Protein AF-A0AAN7BZ47-F1 (afdb_monomer_lite)

Foldseek 3Di:
DDPPPPDADLLNVLQVPQQAQEDAAEAAPLDELVNVVSNQQRHQNHAYEHHYYDDPDQPRFYDLCSVVDPPVSPVPRHNYQEYEYEHGHVCSVVSVQVVCVVCVSHQYEYEYEDDDPVVPPDDPPHHYDYPVCVVDDDDDDD

Structure (mmCIF, N/CA/C/O backbone):
data_AF-A0AAN7BZ47-F1
#
_entry.id   AF-A0AAN7BZ47-F1
#
loop_
_atom_site.group_PDB
_atom_site.id
_atom_site.type_symbol
_atom_site.label_atom_id
_atom_site.label_alt_id
_atom_site.label_comp_id
_atom_site.label_asym_id
_atom_site.label_entity_id
_atom_site.label_seq_id
_atom_site.pdbx_PDB_ins_code
_atom_site.Cartn_x
_atom_site.Cartn_y
_atom_site.Cartn_z
_atom_site.occupancy
_atom_site.B_iso_or_equiv
_atom_site.auth_seq_id
_atom_site.auth_comp_id
_atom_site.auth_asym_id
_atom_site.auth_atom_id
_atom_site.pdbx_PDB_model_num
ATOM 1 N N . MET A 1 1 ? 12.664 -15.576 -24.881 1.00 49.47 1 MET A N 1
ATOM 2 C CA . MET A 1 1 ? 11.330 -16.221 -24.951 1.00 49.47 1 MET A CA 1
ATOM 3 C C . MET A 1 1 ? 11.113 -16.978 -23.648 1.00 49.47 1 MET A C 1
ATOM 5 O O . MET A 1 1 ? 12.062 -17.637 -23.241 1.00 49.47 1 MET A O 1
ATOM 9 N N . PRO A 1 2 ? 9.961 -16.817 -22.965 1.00 42.50 2 PRO A N 1
ATOM 10 C CA . PRO A 1 2 ? 8.638 -17.042 -23.552 1.00 42.50 2 PRO A CA 1
ATOM 11 C C . PRO A 1 2 ? 7.702 -15.818 -23.524 1.00 42.50 2 PRO A C 1
ATOM 13 O O . PRO A 1 2 ? 7.541 -15.154 -22.509 1.00 42.50 2 PRO A O 1
ATOM 16 N N . HIS A 1 3 ? 7.049 -15.573 -24.664 1.00 39.03 3 HIS A N 1
ATOM 17 C CA . HIS A 1 3 ? 6.005 -14.563 -24.895 1.00 39.03 3 HIS A CA 1
ATOM 18 C C . HIS A 1 3 ? 4.590 -15.184 -24.824 1.00 39.03 3 HIS A C 1
ATOM 20 O O . HIS A 1 3 ? 3.779 -14.966 -25.717 1.00 39.03 3 HIS A O 1
ATOM 26 N N . ILE A 1 4 ? 4.278 -16.000 -23.805 1.00 43.53 4 ILE A N 1
ATOM 27 C CA . ILE A 1 4 ? 3.000 -16.760 -23.751 1.00 43.53 4 ILE A CA 1
ATOM 28 C C . ILE A 1 4 ? 2.067 -16.309 -22.603 1.00 43.53 4 ILE A C 1
ATOM 30 O O . ILE A 1 4 ? 1.063 -16.948 -22.332 1.00 43.53 4 ILE A O 1
ATOM 34 N N . PHE A 1 5 ? 2.312 -15.162 -21.960 1.00 41.59 5 PHE A N 1
ATOM 35 C CA . PHE A 1 5 ? 1.379 -14.601 -20.960 1.00 41.59 5 PHE A CA 1
ATOM 36 C C . PHE A 1 5 ? 0.804 -13.228 -21.334 1.00 41.59 5 PHE A C 1
ATOM 38 O O . PHE A 1 5 ? 0.347 -12.483 -20.474 1.00 41.59 5 PHE A O 1
ATOM 45 N N . HIS A 1 6 ? 0.755 -12.888 -22.624 1.00 51.31 6 HIS A N 1
ATOM 46 C CA . HIS A 1 6 ? -0.120 -11.804 -23.072 1.00 51.31 6 HIS A CA 1
ATOM 47 C C . HIS A 1 6 ? -1.539 -12.350 -23.200 1.00 51.31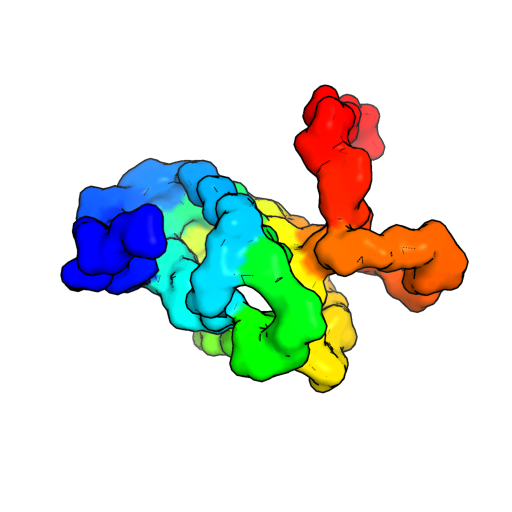 6 HIS A C 1
ATOM 49 O O . HIS A 1 6 ? -1.847 -12.919 -24.241 1.00 51.31 6 HIS A O 1
ATOM 55 N N . GLN A 1 7 ? -2.384 -12.177 -22.176 1.00 54.56 7 GLN A N 1
ATOM 56 C CA . GLN A 1 7 ? -3.798 -11.829 -22.410 1.00 54.56 7 GLN A CA 1
ATOM 57 C C . GLN A 1 7 ? -4.631 -11.536 -21.161 1.00 54.56 7 GLN A C 1
ATOM 59 O O . GLN A 1 7 ? -5.701 -10.960 -21.318 1.00 54.56 7 GLN A O 1
ATOM 64 N N . MET A 1 8 ? -4.180 -11.863 -19.946 1.00 62.38 8 MET A N 1
ATOM 65 C CA . MET A 1 8 ? -4.963 -11.535 -18.750 1.00 62.38 8 MET A CA 1
ATOM 66 C C . MET A 1 8 ? -4.395 -10.304 -18.054 1.00 62.38 8 MET A C 1
ATOM 68 O O . MET A 1 8 ? -3.238 -10.297 -17.635 1.00 62.38 8 MET A O 1
ATOM 72 N N . SER A 1 9 ? -5.201 -9.247 -17.965 1.00 84.62 9 SER A N 1
ATOM 73 C CA . SER A 1 9 ? -4.813 -8.046 -17.234 1.00 84.62 9 SER A CA 1
ATOM 74 C C . SER A 1 9 ? -4.872 -8.295 -15.722 1.00 84.62 9 SER A C 1
ATOM 76 O O . SER A 1 9 ? -5.624 -9.149 -15.246 1.00 84.62 9 SER A O 1
ATOM 78 N N . TRP A 1 10 ? -4.131 -7.504 -14.939 1.00 85.31 10 TRP A N 1
ATOM 79 C CA . TRP A 1 10 ? -4.263 -7.506 -13.475 1.00 85.31 10 TRP A CA 1
ATOM 80 C C . TRP A 1 10 ? -5.696 -7.221 -13.015 1.00 85.31 10 TRP A C 1
ATOM 82 O O . TRP A 1 10 ? -6.124 -7.724 -11.979 1.00 85.31 10 TRP A O 1
ATOM 92 N N . PHE A 1 11 ? -6.448 -6.454 -13.807 1.00 87.44 11 PHE A N 1
ATOM 93 C CA . PHE A 1 11 ? -7.855 -6.174 -13.558 1.00 87.44 11 PHE A CA 1
ATOM 94 C C . PHE A 1 11 ? -8.717 -7.435 -13.677 1.00 87.44 11 PHE A C 1
ATOM 96 O O . PHE A 1 11 ? -9.473 -7.746 -12.758 1.00 87.44 11 PHE A O 1
ATOM 103 N N . ASP A 1 12 ? -8.557 -8.198 -14.761 1.00 87.31 12 ASP A N 1
ATOM 104 C CA . ASP A 1 12 ? -9.290 -9.453 -14.962 1.00 87.31 12 ASP A CA 1
ATOM 105 C C . ASP A 1 12 ? -8.932 -10.482 -13.885 1.00 87.31 12 ASP A C 1
ATOM 107 O O . ASP A 1 12 ? -9.810 -11.168 -13.359 1.00 87.31 12 ASP A O 1
ATOM 111 N N . PHE A 1 13 ? -7.656 -10.534 -13.492 1.00 86.06 13 PHE A N 1
ATOM 112 C CA . PHE A 1 13 ? -7.193 -11.394 -12.405 1.00 86.06 13 PHE A CA 1
ATOM 113 C C . PHE A 1 13 ? -7.827 -11.034 -11.059 1.00 86.06 13 PHE A C 1
ATOM 115 O O . PHE A 1 13 ? -8.359 -11.909 -10.377 1.00 86.06 13 PHE A O 1
ATOM 122 N N . ALA A 1 14 ? -7.808 -9.756 -10.679 1.00 89.00 14 ALA A N 1
ATOM 123 C CA . ALA A 1 14 ? -8.397 -9.314 -9.421 1.00 89.00 14 ALA A CA 1
ATOM 124 C C . ALA A 1 14 ? -9.917 -9.557 -9.400 1.00 89.00 14 ALA A C 1
ATOM 126 O O . ALA A 1 14 ? -10.454 -10.054 -8.411 1.00 89.00 14 ALA A O 1
ATOM 127 N N . LYS A 1 15 ? -10.602 -9.308 -10.523 1.00 89.44 15 LYS A N 1
ATOM 128 C CA . LYS A 1 15 ? -12.045 -9.544 -10.671 1.00 89.44 15 LYS A CA 1
ATOM 129 C C . LYS A 1 15 ? -12.431 -11.021 -10.582 1.00 89.44 15 LYS A C 1
ATOM 131 O O . LYS A 1 15 ? -13.485 -11.341 -10.036 1.00 89.44 15 LYS A O 1
ATOM 136 N N . ALA A 1 16 ? -11.593 -11.924 -11.090 1.00 90.62 16 ALA A N 1
ATOM 137 C CA . ALA A 1 16 ? -11.810 -13.365 -10.964 1.00 90.62 16 ALA A CA 1
ATOM 138 C C . ALA A 1 16 ? -11.666 -13.862 -9.511 1.00 90.62 16 ALA A C 1
ATOM 140 O O . ALA A 1 16 ? -12.210 -14.910 -9.158 1.00 90.62 16 ALA A O 1
ATOM 141 N N . CYS A 1 17 ? -10.973 -13.101 -8.658 1.00 90.19 17 CYS A N 1
ATOM 142 C CA . CYS A 1 17 ? -10.572 -13.511 -7.316 1.00 90.19 17 CYS A CA 1
ATOM 143 C C . CYS A 1 17 ? -11.034 -12.529 -6.206 1.00 90.19 17 CYS A C 1
ATOM 145 O O . CYS A 1 17 ? -10.214 -12.094 -5.394 1.00 90.19 17 CYS A O 1
ATOM 147 N N . PRO A 1 18 ? -12.342 -12.228 -6.062 1.00 89.00 18 PRO A N 1
ATOM 148 C CA . PRO A 1 18 ? -12.837 -11.158 -5.178 1.00 89.00 18 PRO A CA 1
ATOM 149 C C . PRO A 1 18 ? -12.677 -11.436 -3.673 1.00 89.00 18 PRO A C 1
ATOM 151 O O . PRO A 1 18 ? -12.800 -10.541 -2.838 1.00 89.00 18 PRO A O 1
ATOM 154 N N . ASN A 1 19 ? -12.412 -12.690 -3.294 1.00 90.56 19 ASN A N 1
ATOM 155 C CA . ASN A 1 19 ? -12.223 -13.096 -1.899 1.00 90.56 19 ASN A CA 1
ATOM 156 C C . ASN A 1 19 ? -10.751 -13.092 -1.456 1.00 90.56 19 ASN A C 1
ATOM 158 O O . ASN A 1 19 ? -10.451 -13.589 -0.369 1.00 90.56 19 ASN A O 1
ATOM 162 N N . LEU A 1 20 ? -9.833 -12.570 -2.278 1.00 90.69 20 LEU A N 1
ATOM 163 C CA . LEU A 1 20 ? -8.424 -12.468 -1.911 1.00 90.69 20 LEU A CA 1
ATOM 164 C C . LEU A 1 20 ? -8.255 -11.633 -0.643 1.00 90.69 20 LEU A C 1
ATOM 166 O O . LEU A 1 20 ? -8.762 -10.522 -0.533 1.00 90.69 20 LEU A O 1
ATOM 170 N N . THR A 1 21 ? -7.509 -12.186 0.309 1.00 91.81 21 THR A N 1
ATOM 171 C CA . THR A 1 21 ? -7.156 -11.525 1.573 1.00 91.81 21 THR A CA 1
ATOM 172 C C . THR A 1 21 ? -5.693 -11.106 1.615 1.00 91.81 21 THR A C 1
ATOM 174 O O . THR A 1 21 ? -5.337 -10.185 2.350 1.00 91.81 21 THR A O 1
ATOM 177 N N . LYS A 1 22 ? -4.850 -11.756 0.810 1.00 90.25 22 LYS A N 1
ATOM 178 C CA . LYS A 1 22 ? -3.424 -11.485 0.701 1.00 90.25 22 LYS A CA 1
ATOM 179 C C . LYS A 1 22 ? -2.985 -11.625 -0.752 1.00 90.25 22 LYS A C 1
ATOM 181 O O . LYS A 1 22 ? -3.282 -12.636 -1.382 1.00 90.25 22 LYS A O 1
ATOM 186 N N . VAL A 1 23 ? -2.260 -10.631 -1.249 1.00 89.19 23 VAL A N 1
ATOM 187 C CA . VAL A 1 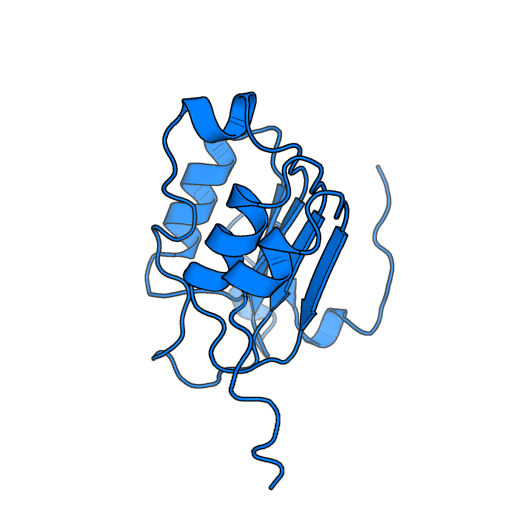23 ? -1.634 -10.639 -2.575 1.00 89.19 23 VAL A CA 1
ATOM 188 C C . VAL A 1 23 ? -0.182 -10.223 -2.415 1.00 89.19 23 VAL A C 1
ATOM 190 O O . VAL A 1 23 ? 0.100 -9.234 -1.745 1.00 89.19 23 VAL A O 1
ATOM 193 N N . GLN A 1 24 ? 0.727 -10.995 -3.008 1.00 86.69 24 GLN A N 1
ATOM 194 C CA . GLN A 1 24 ? 2.149 -10.674 -3.069 1.00 86.69 24 GLN A CA 1
ATOM 195 C C . GLN A 1 24 ? 2.621 -10.866 -4.505 1.00 86.69 24 GLN A C 1
ATOM 197 O O . GLN A 1 24 ? 2.597 -11.977 -5.031 1.00 86.69 24 GLN A O 1
ATOM 202 N N . ILE A 1 25 ? 3.022 -9.770 -5.134 1.00 81.69 25 ILE A N 1
ATOM 203 C CA . ILE A 1 25 ? 3.575 -9.726 -6.480 1.00 81.69 25 ILE A CA 1
ATOM 204 C C . ILE A 1 25 ? 4.969 -9.148 -6.331 1.00 81.69 25 ILE A C 1
ATOM 206 O O . ILE A 1 25 ? 5.133 -7.986 -5.967 1.00 81.69 25 ILE A O 1
ATOM 210 N N . ARG A 1 26 ? 5.973 -9.986 -6.565 1.00 77.25 26 ARG A N 1
ATOM 211 C CA . ARG A 1 26 ? 7.377 -9.605 -6.461 1.00 77.25 26 ARG A CA 1
ATOM 212 C C . ARG A 1 26 ? 8.091 -9.884 -7.765 1.00 77.25 26 ARG A C 1
ATOM 214 O O . ARG A 1 26 ? 7.743 -10.811 -8.494 1.00 77.25 26 ARG A O 1
ATOM 221 N N . GLY A 1 27 ? 9.107 -9.079 -8.026 1.00 67.31 27 GLY A N 1
ATOM 222 C CA . GLY A 1 27 ? 10.063 -9.313 -9.090 1.00 67.31 27 GLY A CA 1
ATOM 223 C C . GLY A 1 27 ? 9.471 -9.303 -10.494 1.00 67.31 27 GLY A C 1
ATOM 224 O O . GLY A 1 27 ? 9.951 -9.999 -11.382 1.00 67.31 27 GLY A O 1
ATOM 225 N N . THR A 1 28 ? 8.400 -8.536 -10.675 1.00 69.12 28 THR A N 1
ATOM 226 C CA . THR A 1 28 ? 7.726 -8.376 -11.963 1.00 69.12 28 THR A CA 1
ATOM 227 C C . THR A 1 28 ? 8.063 -7.004 -12.539 1.00 69.12 28 THR A C 1
ATOM 229 O O . THR A 1 28 ? 8.079 -6.011 -11.813 1.00 69.12 28 THR A O 1
ATOM 232 N N . GLU A 1 29 ? 8.361 -6.945 -13.834 1.00 69.50 29 GLU A N 1
ATOM 233 C CA . GLU A 1 29 ? 8.561 -5.687 -14.559 1.00 69.50 29 GLU A CA 1
ATOM 234 C C . GLU A 1 29 ? 7.211 -5.093 -14.991 1.00 69.50 29 GLU A C 1
ATOM 236 O O . GLU A 1 29 ? 6.238 -5.819 -15.196 1.00 69.50 29 GLU A O 1
ATOM 241 N N . GLY A 1 30 ? 7.145 -3.768 -15.148 1.00 71.25 30 GLY A N 1
ATOM 242 C CA . GLY A 1 30 ? 5.926 -3.095 -15.621 1.00 71.25 30 GLY A CA 1
ATOM 243 C C . GLY A 1 30 ? 4.782 -3.089 -14.602 1.00 71.25 30 GLY A C 1
ATOM 244 O O . GLY A 1 30 ? 3.610 -3.071 -14.979 1.00 71.25 30 GLY A O 1
ATOM 245 N N . LEU A 1 31 ? 5.102 -3.140 -13.305 1.00 76.44 31 LEU A N 1
ATOM 246 C CA . LEU A 1 31 ? 4.120 -2.899 -12.251 1.00 76.44 31 LEU A CA 1
ATOM 247 C C . LEU A 1 31 ? 3.846 -1.394 -12.168 1.00 76.44 31 LEU A C 1
ATOM 249 O O . LEU A 1 31 ? 4.648 -0.643 -11.632 1.00 76.44 31 LEU A O 1
ATOM 253 N N . GLU A 1 32 ? 2.708 -0.977 -12.714 1.00 78.19 32 GLU A N 1
ATOM 254 C CA . GLU A 1 32 ? 2.219 0.406 -12.679 1.00 78.19 32 GLU A CA 1
ATOM 255 C C . GLU A 1 32 ? 1.079 0.567 -11.658 1.00 78.19 32 GLU A C 1
ATOM 257 O O . GLU A 1 32 ? 0.490 -0.412 -11.197 1.00 78.19 32 GLU A O 1
ATOM 262 N N . ASP A 1 33 ? 0.650 1.800 -11.384 1.00 86.44 33 ASP A N 1
ATOM 263 C CA . ASP A 1 33 ? -0.491 2.128 -10.507 1.00 86.44 33 ASP A CA 1
ATOM 264 C C . ASP A 1 33 ? -1.747 1.279 -10.757 1.00 86.44 33 ASP A C 1
ATOM 266 O O . ASP A 1 33 ? -2.522 0.981 -9.844 1.00 86.44 33 ASP A O 1
ATOM 270 N N . ARG A 1 34 ? -1.956 0.863 -12.011 1.00 85.50 34 ARG A N 1
ATOM 271 C CA . ARG A 1 34 ? -3.102 0.048 -12.423 1.00 85.50 34 ARG A CA 1
ATOM 272 C C . ARG A 1 34 ? -3.167 -1.289 -11.694 1.00 85.50 34 ARG A C 1
ATOM 274 O O . ARG A 1 34 ? -4.275 -1.759 -11.452 1.00 85.50 34 ARG A O 1
ATOM 281 N N . VAL A 1 35 ? -2.031 -1.899 -11.340 1.00 86.88 35 VAL A N 1
ATOM 282 C CA . VAL A 1 35 ? -2.044 -3.167 -10.595 1.00 86.88 35 VAL A CA 1
ATOM 283 C C . VAL A 1 35 ? -2.551 -2.952 -9.169 1.00 86.88 35 VAL A C 1
ATOM 285 O O . VAL A 1 35 ? -3.420 -3.694 -8.721 1.00 86.88 35 VAL A O 1
ATOM 288 N N . VAL A 1 36 ? -2.118 -1.878 -8.500 1.00 88.50 36 VAL A N 1
ATOM 289 C CA . VAL A 1 36 ? -2.598 -1.503 -7.160 1.00 88.50 36 VAL A CA 1
ATOM 290 C C . VAL A 1 36 ? -4.106 -1.266 -7.209 1.00 88.50 36 VAL A C 1
ATOM 292 O O . VAL A 1 36 ? -4.867 -1.897 -6.474 1.00 88.50 36 VAL A O 1
ATOM 295 N N . ARG A 1 37 ? -4.554 -0.427 -8.151 1.00 89.69 37 ARG A N 1
ATOM 296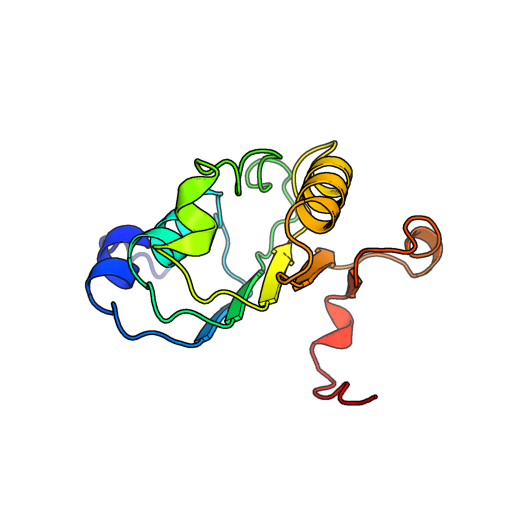 C CA . ARG A 1 37 ? -5.974 -0.100 -8.334 1.00 89.69 37 ARG A CA 1
ATOM 297 C C . ARG A 1 37 ? -6.820 -1.329 -8.657 1.00 89.69 37 ARG A C 1
ATOM 299 O O . ARG A 1 37 ? -7.901 -1.475 -8.100 1.00 89.69 37 ARG A O 1
ATOM 306 N N . ALA A 1 38 ? -6.331 -2.234 -9.503 1.00 90.19 38 ALA A N 1
ATOM 307 C CA . ALA A 1 38 ? -7.040 -3.461 -9.848 1.00 90.19 38 ALA A CA 1
ATOM 308 C C . ALA A 1 38 ? -7.373 -4.305 -8.611 1.00 90.19 38 ALA A C 1
ATOM 310 O O . ALA A 1 38 ? -8.523 -4.719 -8.452 1.00 90.19 38 ALA A O 1
ATOM 311 N N . PHE A 1 39 ? -6.398 -4.527 -7.727 1.00 90.75 39 PHE A N 1
ATOM 312 C CA . PHE A 1 39 ? -6.609 -5.321 -6.519 1.00 90.75 39 PHE A CA 1
ATOM 313 C C . PHE A 1 39 ? -7.481 -4.609 -5.492 1.00 90.75 39 PHE A C 1
ATOM 315 O O . PHE A 1 39 ? -8.378 -5.239 -4.939 1.00 90.75 39 PHE A O 1
ATOM 322 N N . LEU A 1 40 ? -7.271 -3.312 -5.266 1.00 89.69 40 LEU A N 1
ATOM 323 C CA . LEU A 1 40 ? -8.075 -2.568 -4.297 1.00 89.69 40 LEU A CA 1
ATOM 324 C C . LEU A 1 40 ? -9.549 -2.490 -4.712 1.00 89.69 40 LEU A C 1
ATOM 326 O O . LEU A 1 40 ? -10.420 -2.678 -3.873 1.00 89.69 40 LEU A O 1
ATOM 330 N N . LEU A 1 41 ? -9.836 -2.278 -6.000 1.00 89.88 41 LEU A N 1
ATOM 331 C CA . LEU A 1 41 ? -11.212 -2.138 -6.490 1.00 89.88 41 LEU A CA 1
ATOM 332 C C . LEU A 1 41 ? -11.987 -3.461 -6.538 1.00 89.88 41 LEU A C 1
ATOM 334 O O . LEU A 1 41 ? -13.204 -3.460 -6.383 1.00 89.88 41 LEU A O 1
ATOM 338 N N . ASN A 1 42 ? -11.314 -4.583 -6.806 1.00 91.19 42 ASN A N 1
ATOM 339 C CA . ASN A 1 42 ? -11.995 -5.858 -7.056 1.00 91.19 42 ASN A CA 1
ATOM 340 C C . ASN A 1 42 ? -11.912 -6.845 -5.881 1.00 91.19 42 ASN A C 1
ATOM 342 O O . ASN A 1 42 ? -12.674 -7.813 -5.856 1.00 91.19 42 ASN A O 1
ATOM 346 N N . CYS A 1 43 ? -11.028 -6.613 -4.905 1.00 91.81 43 CYS A N 1
ATOM 347 C CA . CYS A 1 43 ? -10.819 -7.504 -3.763 1.00 91.81 43 CYS A CA 1
ATOM 348 C C . CYS A 1 43 ? -11.160 -6.797 -2.435 1.00 91.81 43 CYS A C 1
ATOM 350 O O . CYS A 1 43 ? -10.255 -6.436 -1.681 1.00 91.81 43 CYS A O 1
ATOM 352 N N . PRO A 1 44 ? -12.448 -6.651 -2.069 1.00 90.94 44 PRO A N 1
ATOM 353 C CA . PRO A 1 44 ? -12.856 -5.908 -0.868 1.00 90.94 44 PRO A CA 1
ATOM 354 C C . PRO A 1 44 ? -12.377 -6.536 0.451 1.00 90.94 44 PRO A C 1
ATOM 356 O O . PRO A 1 44 ? -12.278 -5.872 1.483 1.00 90.94 44 PRO A O 1
ATOM 359 N N . LYS A 1 45 ? -12.053 -7.836 0.433 1.00 90.88 45 LYS A N 1
ATOM 360 C CA . LYS A 1 45 ? -11.531 -8.578 1.594 1.00 90.88 45 LYS A CA 1
ATOM 361 C C . LYS A 1 45 ? -10.009 -8.516 1.719 1.00 90.88 45 LYS A C 1
ATOM 363 O O . LYS A 1 45 ? -9.459 -9.159 2.619 1.00 90.88 45 LYS A O 1
ATOM 368 N N . LEU A 1 46 ? -9.330 -7.788 0.833 1.00 91.75 46 LEU A N 1
ATOM 369 C CA . LEU A 1 46 ? -7.879 -7.709 0.805 1.00 91.75 46 LEU A CA 1
ATOM 370 C C . LEU A 1 46 ? -7.376 -6.999 2.058 1.00 91.75 46 LEU A C 1
ATOM 372 O O . LEU A 1 46 ? -7.771 -5.878 2.344 1.00 91.75 46 LEU A O 1
ATOM 376 N N . LYS A 1 47 ? -6.516 -7.674 2.820 1.00 90.81 47 LYS A N 1
ATOM 377 C CA . LYS A 1 47 ? -5.919 -7.160 4.062 1.00 90.81 47 LYS A CA 1
ATOM 378 C C . LYS A 1 47 ? -4.454 -6.797 3.882 1.00 90.81 47 LYS A C 1
ATOM 380 O O . LYS A 1 47 ? -3.968 -5.899 4.562 1.00 90.81 47 LYS A O 1
ATOM 385 N N . HIS A 1 48 ? -3.766 -7.497 2.987 1.00 87.62 48 HIS A N 1
ATOM 386 C CA . HIS A 1 48 ? -2.351 -7.305 2.710 1.00 87.62 48 HIS A CA 1
ATOM 387 C C . HIS A 1 48 ? -2.116 -7.302 1.201 1.00 87.62 48 HIS A C 1
ATOM 389 O O . HIS A 1 48 ? -2.457 -8.276 0.521 1.00 87.62 48 HIS A O 1
ATOM 395 N N . LEU A 1 49 ? -1.520 -6.226 0.699 1.00 88.94 49 LEU A N 1
ATOM 396 C CA . LEU A 1 49 ? -1.128 -6.076 -0.694 1.00 88.94 49 LEU A CA 1
ATOM 397 C C . LEU A 1 49 ? 0.355 -5.746 -0.762 1.00 88.94 49 LEU A C 1
ATOM 399 O O . LEU A 1 49 ? 0.795 -4.742 -0.216 1.00 88.94 49 LEU A O 1
ATOM 403 N N . GLU A 1 50 ? 1.111 -6.575 -1.460 1.00 86.38 50 GLU A N 1
ATOM 404 C CA . GLU A 1 50 ? 2.519 -6.342 -1.729 1.00 86.38 50 GLU A CA 1
ATOM 405 C C . GLU A 1 50 ? 2.764 -6.357 -3.233 1.00 86.38 50 GLU A C 1
ATOM 407 O O . GLU A 1 50 ? 2.454 -7.341 -3.905 1.00 86.38 50 GLU A O 1
ATOM 412 N N . ILE A 1 51 ? 3.296 -5.254 -3.755 1.00 84.62 51 ILE A N 1
ATOM 413 C CA . ILE A 1 51 ? 3.594 -5.060 -5.171 1.00 84.62 51 ILE A CA 1
ATOM 414 C C . ILE A 1 51 ? 4.992 -4.455 -5.273 1.00 84.62 51 ILE A C 1
ATOM 416 O O . ILE A 1 51 ? 5.191 -3.249 -5.137 1.00 84.62 51 ILE A O 1
ATOM 420 N N . VAL A 1 52 ? 5.970 -5.320 -5.509 1.00 77.12 52 VAL A N 1
ATOM 421 C CA . VAL A 1 52 ? 7.382 -4.957 -5.575 1.00 77.12 52 VAL A CA 1
ATOM 422 C C . VAL A 1 52 ? 7.925 -5.337 -6.942 1.00 77.12 52 VAL A C 1
ATOM 424 O O . VAL A 1 52 ? 8.018 -6.517 -7.290 1.00 77.12 52 VAL A O 1
ATOM 427 N N . GLY A 1 53 ? 8.294 -4.332 -7.725 1.00 72.81 53 GLY A N 1
ATOM 428 C CA . GLY A 1 53 ? 8.867 -4.528 -9.051 1.00 72.81 53 GLY A CA 1
ATOM 429 C C . GLY A 1 53 ? 10.389 -4.610 -9.026 1.00 72.81 53 GLY A C 1
ATOM 430 O O . GLY A 1 53 ? 11.039 -4.016 -8.166 1.00 72.81 53 GLY A O 1
ATOM 431 N N . TYR A 1 54 ? 10.958 -5.300 -10.017 1.00 62.84 54 TYR A N 1
ATOM 432 C CA . TYR A 1 54 ? 12.334 -5.033 -10.435 1.00 62.84 54 TYR A CA 1
ATOM 433 C C . TYR A 1 54 ? 12.280 -3.975 -11.530 1.00 62.84 54 TYR A C 1
ATOM 435 O O . TYR A 1 54 ? 11.605 -4.145 -12.542 1.00 62.84 54 TYR A O 1
ATOM 443 N N . GLY A 1 55 ? 12.969 -2.862 -11.324 1.00 55.78 55 GLY A N 1
ATOM 444 C CA . GLY A 1 55 ? 13.005 -1.795 -12.307 1.00 55.78 55 GLY A CA 1
ATOM 445 C C . GLY A 1 55 ? 14.147 -0.852 -12.008 1.00 55.78 55 GLY A C 1
ATOM 446 O O . GLY A 1 55 ? 14.006 0.071 -11.220 1.00 55.78 55 GLY A O 1
ATOM 447 N N . SER A 1 56 ? 15.280 -1.046 -12.681 1.00 49.75 56 SER A N 1
ATOM 448 C CA . SER A 1 56 ? 16.369 -0.062 -12.715 1.00 49.75 56 SER A CA 1
ATOM 449 C C . SER A 1 56 ? 16.016 1.175 -13.557 1.00 49.75 56 SER A C 1
ATOM 451 O O . SER A 1 56 ? 16.853 2.053 -13.760 1.00 49.75 56 SER A O 1
ATOM 453 N N . ARG A 1 57 ? 14.798 1.223 -14.108 1.00 48.81 57 ARG A N 1
ATOM 454 C CA . ARG A 1 57 ? 14.348 2.198 -15.094 1.00 48.81 57 ARG A CA 1
ATOM 455 C C . ARG A 1 57 ? 13.171 2.981 -14.517 1.00 48.81 57 ARG A C 1
ATOM 457 O O . ARG A 1 57 ? 12.122 2.409 -14.244 1.00 48.81 57 ARG A O 1
ATOM 464 N N . GLN A 1 58 ? 13.370 4.286 -14.347 1.00 51.91 58 GLN A N 1
ATOM 465 C CA . GLN A 1 58 ? 12.412 5.240 -13.763 1.00 51.91 58 GLN A CA 1
ATOM 466 C C . GLN A 1 58 ? 11.077 5.332 -14.528 1.00 51.91 58 GLN A C 1
ATOM 468 O O . GLN A 1 58 ? 10.126 5.908 -14.014 1.00 51.91 58 GLN A O 1
ATOM 473 N N . ASP A 1 59 ? 10.987 4.741 -15.723 1.00 52.66 59 ASP A N 1
ATOM 474 C CA . ASP A 1 59 ? 9.830 4.841 -16.620 1.00 52.66 59 ASP A CA 1
ATOM 475 C C . ASP A 1 59 ? 8.587 4.057 -16.140 1.00 52.66 59 ASP A C 1
ATOM 477 O O . ASP A 1 59 ? 7.495 4.313 -16.634 1.00 52.66 59 ASP A O 1
ATOM 481 N N . ASN A 1 60 ? 8.726 3.146 -15.165 1.00 55.78 60 ASN A N 1
ATOM 482 C CA . ASN A 1 60 ? 7.624 2.340 -14.603 1.00 55.78 60 ASN A CA 1
ATOM 483 C C . ASN A 1 60 ? 7.433 2.576 -13.094 1.00 55.78 60 ASN A C 1
ATOM 485 O O . ASN A 1 60 ? 7.046 1.671 -12.357 1.00 55.78 60 ASN A O 1
ATOM 489 N N . ALA A 1 61 ? 7.794 3.762 -12.613 1.00 70.19 61 ALA A N 1
ATOM 490 C CA . ALA A 1 61 ? 7.679 4.099 -11.203 1.00 70.19 61 ALA A CA 1
ATOM 491 C C . ALA A 1 61 ? 6.213 4.367 -10.816 1.00 70.19 61 ALA A C 1
ATOM 493 O O . ALA A 1 61 ? 5.453 4.932 -11.604 1.00 70.19 61 ALA A O 1
ATOM 494 N N . PHE A 1 62 ? 5.817 3.990 -9.596 1.00 82.06 62 PHE A N 1
ATOM 495 C CA . PHE A 1 62 ? 4.492 4.333 -9.074 1.00 82.06 62 PHE A CA 1
ATOM 496 C C . PHE A 1 62 ? 4.323 5.847 -8.990 1.00 82.06 62 PHE A C 1
ATOM 498 O O . PHE A 1 62 ? 5.221 6.553 -8.521 1.00 82.06 62 PHE A O 1
ATOM 505 N N . SER A 1 63 ? 3.174 6.352 -9.429 1.00 85.12 63 SER A N 1
ATOM 506 C CA . SER A 1 63 ? 2.895 7.779 -9.322 1.00 85.12 63 SER A CA 1
ATOM 507 C C . SER A 1 63 ? 2.462 8.138 -7.906 1.00 85.12 63 SER A C 1
ATOM 509 O O . SER A 1 63 ? 1.923 7.313 -7.159 1.00 85.12 63 SER A O 1
ATOM 511 N N . LYS A 1 64 ? 2.623 9.408 -7.533 1.00 83.19 64 LYS A N 1
ATOM 512 C CA . LYS A 1 64 ? 2.120 9.928 -6.250 1.00 83.19 64 LYS A CA 1
ATOM 513 C C . LYS A 1 64 ? 0.606 9.746 -6.061 1.00 83.19 64 LYS A C 1
ATOM 515 O O . LYS A 1 64 ? 0.131 9.817 -4.933 1.00 83.19 64 LYS A O 1
ATOM 520 N N . THR A 1 65 ? -0.141 9.515 -7.143 1.00 84.88 65 THR A N 1
ATOM 521 C CA . THR A 1 65 ? -1.598 9.329 -7.135 1.00 84.88 65 THR A CA 1
ATOM 522 C C . THR A 1 65 ? -2.005 7.858 -7.223 1.00 84.88 65 THR A C 1
ATOM 524 O O . THR A 1 65 ? -3.179 7.553 -7.446 1.00 84.88 65 THR A O 1
ATOM 527 N N . CYS A 1 66 ? -1.089 6.902 -7.028 1.00 84.75 66 CYS A N 1
ATOM 528 C CA . CYS A 1 66 ? -1.430 5.478 -7.108 1.00 84.75 66 CYS A CA 1
ATOM 529 C C . CYS A 1 66 ? -2.510 5.055 -6.085 1.00 84.75 66 CYS A C 1
ATOM 531 O O . CYS A 1 66 ? -3.265 4.119 -6.352 1.00 84.75 66 CYS A O 1
ATOM 533 N N . LEU A 1 67 ? -2.628 5.796 -4.974 1.00 84.12 67 LEU A N 1
ATOM 534 C CA . LEU A 1 67 ? -3.643 5.647 -3.922 1.00 84.12 67 LEU A CA 1
ATOM 535 C C . LEU A 1 67 ? -4.696 6.763 -3.903 1.00 84.12 67 LEU A C 1
ATOM 537 O O . LEU A 1 67 ? -5.452 6.867 -2.942 1.00 84.12 67 LEU A O 1
ATOM 541 N N . ASP A 1 68 ? -4.763 7.578 -4.955 1.00 86.69 68 ASP A N 1
ATOM 542 C CA . ASP A 1 68 ? -5.765 8.633 -5.081 1.00 86.69 68 ASP A CA 1
ATOM 543 C C . ASP A 1 68 ? -7.130 8.017 -5.415 1.00 86.69 68 ASP A C 1
ATOM 545 O O . ASP A 1 68 ? -7.480 7.782 -6.584 1.00 86.69 68 ASP A O 1
ATOM 549 N N . PHE A 1 69 ? -7.836 7.661 -4.343 1.00 82.25 69 PHE A N 1
ATOM 550 C CA . PHE A 1 69 ? -9.205 7.172 -4.315 1.00 82.25 69 PHE A CA 1
ATOM 551 C C . PHE A 1 69 ? -10.083 8.170 -3.548 1.00 82.25 69 PHE A C 1
ATOM 553 O O . PHE A 1 69 ? -9.581 8.837 -2.647 1.00 82.25 69 PHE A O 1
ATOM 560 N N . PRO A 1 70 ? -11.391 8.234 -3.852 1.00 80.69 70 PRO A N 1
ATOM 561 C CA . PRO A 1 70 ? -12.353 8.994 -3.055 1.00 80.69 70 PRO A CA 1
ATOM 562 C C . PRO A 1 70 ? -12.317 8.622 -1.561 1.00 80.69 70 PRO A C 1
ATOM 564 O O . PRO A 1 70 ? -12.107 7.455 -1.230 1.00 80.69 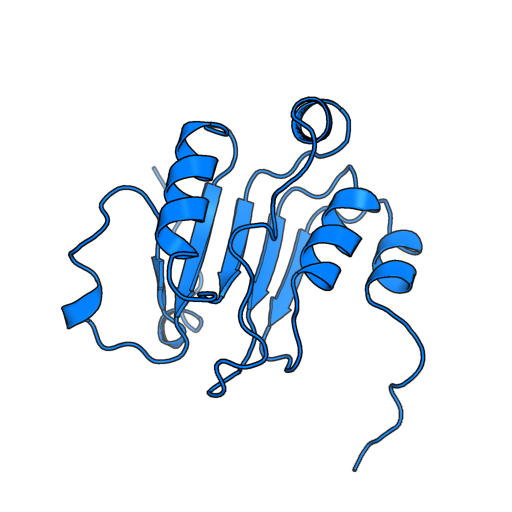70 PRO A O 1
ATOM 567 N N . ASP A 1 71 ? -12.564 9.580 -0.664 1.00 72.44 71 ASP A N 1
ATOM 568 C CA . ASP A 1 71 ? -12.487 9.381 0.797 1.00 72.44 71 ASP A CA 1
ATOM 569 C C . ASP A 1 71 ? -13.371 8.226 1.312 1.00 72.44 71 ASP A C 1
ATOM 571 O O . ASP A 1 71 ? -13.015 7.516 2.256 1.00 72.44 71 ASP A O 1
ATOM 575 N N . ASP A 1 72 ? -14.523 8.000 0.680 1.00 76.75 72 ASP A N 1
ATOM 576 C CA . ASP A 1 72 ? -15.473 6.929 0.997 1.00 76.75 72 ASP A CA 1
ATOM 577 C C . ASP A 1 72 ? -14.984 5.534 0.565 1.00 76.75 72 ASP A C 1
ATOM 579 O O . ASP A 1 72 ? -15.400 4.519 1.132 1.00 76.75 72 ASP A O 1
ATOM 583 N N . PHE A 1 73 ? -14.029 5.454 -0.369 1.00 82.44 73 PHE A N 1
ATOM 584 C CA . PHE A 1 73 ? -13.479 4.187 -0.851 1.00 82.44 73 PHE A CA 1
ATOM 585 C C . PHE A 1 73 ? -12.872 3.345 0.279 1.00 82.44 73 PHE A C 1
ATOM 587 O O . PHE A 1 73 ? -13.130 2.142 0.372 1.00 82.44 73 PHE A O 1
ATOM 594 N N . TRP A 1 74 ? -12.088 3.975 1.155 1.00 74.44 74 TRP A N 1
ATOM 595 C CA . TRP A 1 74 ? -11.326 3.283 2.196 1.00 74.44 74 TRP A CA 1
ATOM 596 C C . TRP A 1 74 ? -12.186 2.735 3.341 1.00 74.44 74 TRP A C 1
ATOM 598 O O . TRP A 1 74 ? -11.746 1.828 4.045 1.00 74.44 74 TRP A O 1
ATOM 608 N N . ASN A 1 75 ? -13.409 3.246 3.501 1.00 71.00 75 ASN A N 1
ATOM 609 C CA . ASN A 1 75 ? -14.339 2.815 4.544 1.00 71.00 75 ASN A CA 1
ATOM 610 C C . ASN A 1 75 ? -15.231 1.660 4.079 1.00 71.00 75 ASN A C 1
ATOM 612 O O . ASN A 1 75 ? -15.417 0.689 4.814 1.00 71.00 75 ASN A O 1
ATOM 616 N N . ASP A 1 76 ? -15.745 1.749 2.851 1.00 69.19 76 ASP A N 1
ATOM 617 C CA . ASP A 1 76 ? -16.803 0.848 2.388 1.00 69.19 76 ASP A CA 1
ATOM 618 C C . ASP A 1 76 ? -16.287 -0.286 1.495 1.00 69.19 76 ASP A C 1
ATOM 620 O O . ASP A 1 76 ? -16.913 -1.344 1.405 1.00 69.19 76 ASP A O 1
ATOM 624 N N . ASN A 1 77 ? -15.137 -0.097 0.838 1.00 64.69 77 ASN A N 1
ATOM 625 C CA . ASN A 1 77 ? -14.731 -0.950 -0.282 1.00 64.69 77 ASN A CA 1
ATOM 626 C C . ASN A 1 77 ? -13.436 -1.732 -0.054 1.00 64.69 77 ASN A C 1
ATOM 628 O O . ASN A 1 77 ? -13.049 -2.525 -0.911 1.00 64.69 77 ASN A O 1
ATOM 632 N N . THR A 1 78 ? -12.764 -1.561 1.086 1.00 77.75 78 THR A N 1
ATOM 633 C CA . THR A 1 78 ? -11.487 -2.234 1.337 1.00 77.75 78 THR A CA 1
ATOM 634 C C . THR A 1 78 ? -11.249 -2.529 2.811 1.00 77.75 78 THR A C 1
ATOM 636 O O . THR A 1 78 ? -11.598 -1.765 3.702 1.00 77.75 78 THR A O 1
ATOM 639 N N . SER A 1 79 ? -10.627 -3.678 3.071 1.00 86.00 79 SER A N 1
ATOM 640 C CA . SER A 1 79 ? -10.185 -4.106 4.402 1.00 86.00 79 SER A CA 1
ATOM 641 C C . SER A 1 79 ? -8.667 -3.990 4.567 1.00 86.00 79 SER A C 1
ATOM 643 O O . SER A 1 79 ? -8.093 -4.650 5.442 1.00 86.00 79 SER A O 1
ATOM 645 N N . LEU A 1 80 ? -8.006 -3.218 3.698 1.00 86.81 80 LEU A N 1
ATOM 646 C CA . LEU A 1 80 ? -6.553 -3.189 3.603 1.00 86.81 80 LEU A CA 1
ATOM 647 C C . LEU A 1 80 ? -5.942 -2.636 4.890 1.00 86.81 80 LEU A C 1
ATOM 649 O O . LEU A 1 80 ? -6.285 -1.553 5.351 1.00 86.81 80 LEU A O 1
ATOM 653 N N . LYS A 1 81 ? -5.019 -3.402 5.468 1.00 85.94 81 LYS A N 1
ATOM 654 C CA . LYS A 1 81 ? -4.262 -3.030 6.669 1.00 85.94 81 LYS A CA 1
ATOM 655 C C . LYS A 1 81 ? -2.791 -2.815 6.377 1.00 85.94 81 LYS A C 1
ATOM 657 O O . LYS A 1 81 ? -2.122 -2.095 7.111 1.00 85.94 81 LYS A O 1
ATOM 662 N N . GLU A 1 82 ? -2.286 -3.426 5.313 1.00 83.88 82 GLU A N 1
ATOM 663 C CA . GLU A 1 82 ? -0.886 -3.331 4.941 1.00 83.88 82 GLU A CA 1
ATOM 664 C C . GLU A 1 82 ? -0.728 -3.239 3.425 1.00 83.88 82 GLU A C 1
ATOM 666 O O . GLU A 1 82 ? -1.217 -4.097 2.686 1.00 83.88 82 GLU A O 1
ATOM 671 N N . LEU A 1 83 ? -0.014 -2.205 2.989 1.00 85.75 83 LEU A N 1
ATOM 672 C CA . LEU A 1 83 ? 0.441 -2.008 1.624 1.00 85.75 83 LEU A CA 1
ATOM 673 C C . LEU A 1 83 ? 1.967 -1.974 1.616 1.00 85.75 83 LEU A C 1
ATOM 675 O O . LEU A 1 83 ? 2.574 -1.154 2.299 1.00 85.75 83 LEU A O 1
ATOM 679 N N . VAL A 1 84 ? 2.581 -2.839 0.821 1.00 84.38 84 VAL A N 1
ATOM 680 C CA . VAL A 1 84 ? 4.019 -2.835 0.554 1.00 84.38 84 VAL A CA 1
ATOM 681 C C . VAL A 1 84 ? 4.212 -2.540 -0.922 1.00 84.38 84 VAL A C 1
ATOM 683 O O . VAL A 1 84 ? 3.683 -3.259 -1.767 1.00 84.38 84 VAL A O 1
ATOM 686 N N . ILE A 1 85 ? 4.937 -1.477 -1.245 1.00 82.38 85 ILE A N 1
ATOM 687 C CA . ILE A 1 85 ? 5.084 -1.026 -2.626 1.00 82.38 85 ILE A CA 1
ATOM 688 C C . ILE A 1 85 ? 6.499 -0.529 -2.893 1.00 82.38 85 ILE A C 1
ATOM 690 O O . ILE A 1 85 ? 7.132 0.041 -2.005 1.00 82.38 85 ILE A O 1
ATOM 694 N N . SER A 1 86 ? 7.020 -0.762 -4.096 1.00 79.50 86 SER A N 1
ATOM 695 C CA . SER A 1 86 ? 8.304 -0.177 -4.491 1.00 79.50 86 SER A CA 1
ATOM 696 C C . SER A 1 86 ? 8.250 1.356 -4.464 1.00 79.50 86 SER A C 1
ATOM 698 O O . SER A 1 86 ? 7.187 1.949 -4.652 1.00 79.50 86 SER A O 1
ATOM 700 N N . SER A 1 87 ? 9.402 1.995 -4.251 1.00 75.69 87 SER A N 1
ATOM 701 C CA . SER A 1 87 ? 9.559 3.438 -4.462 1.00 75.69 87 SER A CA 1
ATOM 702 C C . SER A 1 87 ? 9.083 3.843 -5.862 1.00 75.69 87 SER A C 1
ATOM 704 O O . SER A 1 87 ? 9.122 3.058 -6.817 1.00 75.69 87 SER A O 1
ATOM 706 N N . GLY A 1 88 ? 8.571 5.066 -5.939 1.00 78.12 88 GLY A N 1
ATOM 707 C CA . GLY A 1 88 ? 7.901 5.608 -7.105 1.00 78.12 88 GLY A CA 1
ATOM 708 C C . GLY A 1 88 ? 8.644 6.791 -7.711 1.00 78.12 88 GLY A C 1
ATOM 709 O O . GLY A 1 88 ? 9.858 6.949 -7.580 1.00 78.12 88 GLY A O 1
ATOM 710 N N . GLU A 1 89 ? 7.901 7.617 -8.435 1.00 81.25 89 GLU A N 1
ATOM 711 C CA . GLU A 1 89 ? 8.426 8.839 -9.036 1.00 81.25 89 GLU A CA 1
ATOM 712 C C . GLU A 1 89 ? 8.911 9.852 -7.980 1.00 81.25 89 GLU A C 1
ATOM 714 O O . GLU A 1 89 ? 8.669 9.725 -6.779 1.00 81.25 89 GLU A O 1
ATOM 719 N N . ARG A 1 90 ? 9.565 10.932 -8.423 1.00 80.56 90 ARG A N 1
ATOM 720 C CA . ARG A 1 90 ? 10.000 12.000 -7.512 1.00 80.56 90 ARG A CA 1
ATOM 721 C C . ARG A 1 90 ? 8.807 12.560 -6.721 1.00 80.56 90 ARG A C 1
ATOM 7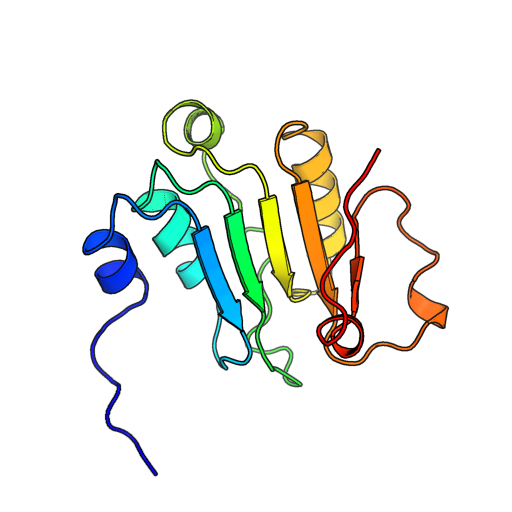23 O O . ARG A 1 90 ? 7.900 13.148 -7.302 1.00 80.56 90 ARG A O 1
ATOM 730 N N . GLY A 1 91 ? 8.881 12.475 -5.392 1.00 79.12 91 GLY A N 1
ATOM 731 C CA . GLY A 1 91 ? 7.839 12.968 -4.484 1.00 79.12 91 GLY A CA 1
ATOM 732 C C . GLY A 1 91 ? 6.788 11.918 -4.119 1.00 79.12 91 GLY A C 1
ATOM 733 O O . GLY A 1 91 ? 5.905 12.209 -3.314 1.00 79.12 91 GLY A O 1
ATOM 734 N N . PHE A 1 92 ? 6.903 10.695 -4.645 1.00 82.44 92 PHE A N 1
ATOM 735 C CA . PHE A 1 92 ? 6.063 9.565 -4.267 1.00 82.44 92 PHE A CA 1
ATOM 736 C C . PHE A 1 92 ? 6.116 9.289 -2.763 1.00 82.44 92 PHE A C 1
ATOM 738 O O . PHE A 1 92 ? 5.084 9.154 -2.116 1.00 82.44 92 PHE A O 1
ATOM 745 N N . GLU A 1 93 ? 7.310 9.275 -2.171 1.00 78.94 93 GLU A N 1
ATOM 746 C CA . GLU A 1 93 ? 7.489 9.000 -0.744 1.00 78.94 93 GLU A CA 1
ATOM 747 C C . GLU A 1 93 ? 6.823 10.062 0.132 1.00 78.94 93 GLU A C 1
ATOM 749 O O . GLU A 1 93 ? 6.315 9.741 1.203 1.00 78.94 93 GLU A O 1
ATOM 754 N N . ASP A 1 94 ? 6.867 11.330 -0.290 1.00 81.88 94 ASP A N 1
ATOM 755 C CA . ASP A 1 94 ? 6.228 12.431 0.436 1.00 81.88 94 ASP A CA 1
ATOM 756 C C . ASP A 1 94 ? 4.705 12.298 0.380 1.00 81.88 94 ASP A C 1
ATOM 758 O O . ASP A 1 94 ? 4.052 12.397 1.418 1.00 81.88 94 ASP A O 1
ATOM 762 N N . ALA A 1 95 ? 4.157 11.969 -0.794 1.00 83.06 95 ALA A N 1
ATOM 763 C CA . ALA A 1 95 ? 2.735 11.691 -0.957 1.00 83.06 95 ALA A CA 1
ATOM 764 C C . ALA A 1 95 ? 2.294 10.481 -0.121 1.00 83.06 95 ALA A C 1
ATOM 766 O O . ALA A 1 95 ? 1.334 10.569 0.634 1.00 83.06 95 ALA A O 1
ATOM 767 N N . MET A 1 96 ? 3.032 9.368 -0.161 1.00 83.75 96 MET A N 1
ATOM 768 C CA . MET A 1 96 ? 2.732 8.187 0.660 1.00 83.75 96 MET A CA 1
ATOM 769 C C . MET A 1 96 ? 2.836 8.487 2.160 1.00 83.75 96 MET A C 1
ATOM 771 O O . MET A 1 96 ? 2.074 7.952 2.967 1.00 83.75 96 MET A O 1
ATOM 775 N N . GLN A 1 97 ? 3.756 9.369 2.557 1.00 79.94 97 GLN A N 1
ATOM 776 C CA . GLN A 1 97 ? 3.854 9.831 3.936 1.00 79.94 97 GLN A CA 1
ATOM 777 C C . GLN A 1 97 ? 2.645 10.685 4.335 1.00 79.94 97 GLN A C 1
ATOM 779 O O . GLN A 1 97 ? 2.195 10.585 5.477 1.00 79.94 97 GLN A O 1
ATOM 784 N N . GLU A 1 98 ? 2.130 11.523 3.441 1.00 82.00 98 GLU A N 1
ATOM 785 C CA . GLU A 1 98 ? 0.903 12.293 3.648 1.00 82.00 98 GLU A CA 1
ATOM 786 C C . GLU A 1 98 ? -0.317 11.372 3.756 1.00 82.00 98 GLU A C 1
ATOM 788 O O . GLU A 1 98 ? -0.970 11.382 4.799 1.00 82.00 98 GLU A O 1
ATOM 793 N N . TYR A 1 99 ? -0.497 10.447 2.810 1.00 80.44 99 TYR A N 1
ATOM 794 C CA . TYR A 1 99 ? -1.538 9.414 2.864 1.00 80.44 99 TYR A CA 1
ATOM 795 C C . TYR A 1 99 ? -1.499 8.603 4.163 1.00 80.44 99 TYR A C 1
ATOM 797 O O . TYR A 1 99 ? -2.530 8.356 4.781 1.00 80.44 99 TYR A O 1
ATOM 805 N N . SER A 1 100 ? -0.310 8.221 4.644 1.00 80.56 100 SER A N 1
ATOM 806 C CA . SER A 1 100 ? -0.188 7.476 5.908 1.00 80.56 100 SER A CA 1
ATOM 807 C C . SER A 1 100 ? -0.636 8.271 7.144 1.00 80.56 100 SER A C 1
ATOM 809 O O . SER A 1 100 ? -0.918 7.688 8.190 1.00 80.56 100 SER A O 1
ATOM 811 N N . LYS A 1 101 ? -0.664 9.610 7.067 1.00 79.62 101 LYS A N 1
ATOM 812 C CA . LYS A 1 101 ? -1.181 10.457 8.152 1.00 79.62 101 LYS A CA 1
ATOM 813 C C . LYS A 1 101 ? -2.703 10.517 8.124 1.00 79.62 101 LYS A C 1
ATOM 815 O O . LYS A 1 101 ? -3.295 10.580 9.197 1.00 79.62 101 LYS A O 1
ATOM 820 N N . GLU A 1 102 ? -3.295 10.513 6.936 1.00 79.62 102 GLU A N 1
ATOM 821 C CA . GLU A 1 102 ? -4.747 10.557 6.737 1.00 79.62 102 GLU A CA 1
ATOM 822 C C . GLU A 1 102 ? -5.392 9.191 7.011 1.00 79.62 102 GLU A C 1
ATOM 824 O O . GLU A 1 102 ? -6.451 9.115 7.627 1.00 79.62 102 GLU A O 1
ATOM 829 N N . HIS A 1 103 ? -4.700 8.098 6.674 1.00 78.12 103 HIS A N 1
ATOM 830 C CA . HIS A 1 103 ? -5.171 6.724 6.857 1.00 78.12 103 HIS A CA 1
ATOM 831 C C . HIS A 1 103 ? -4.382 5.985 7.946 1.00 78.12 103 HIS A C 1
ATOM 833 O O . HIS A 1 103 ? -3.604 5.074 7.669 1.00 78.12 103 HIS A O 1
ATOM 839 N N . VAL A 1 104 ? -4.599 6.354 9.212 1.00 76.00 104 VAL A N 1
ATOM 840 C CA . VAL A 1 104 ? -3.859 5.799 10.369 1.00 76.00 104 VAL A CA 1
ATOM 841 C C . VAL A 1 104 ? -4.012 4.284 10.565 1.00 76.00 104 VAL A C 1
ATOM 843 O O . VAL A 1 104 ? -3.144 3.654 11.167 1.00 76.00 104 VAL A O 1
ATOM 846 N N . ASP A 1 105 ? -5.087 3.695 10.041 1.00 78.12 105 ASP A N 1
ATOM 847 C CA . ASP A 1 105 ? -5.354 2.252 10.100 1.00 78.12 105 ASP A CA 1
ATOM 848 C C . ASP A 1 105 ? -4.642 1.445 9.000 1.00 78.12 105 ASP A C 1
ATOM 850 O O . ASP A 1 105 ? -4.706 0.209 9.001 1.00 78.12 105 ASP A O 1
ATOM 854 N N . LEU A 1 106 ? -3.975 2.127 8.062 1.00 81.06 106 LEU A N 1
ATOM 855 C CA . LEU A 1 106 ? -3.253 1.535 6.944 1.00 81.06 106 LEU A CA 1
ATOM 856 C C . LEU A 1 106 ? -1.741 1.676 7.147 1.00 81.06 106 LEU A C 1
ATOM 858 O O . LEU A 1 106 ? -1.179 2.767 7.195 1.00 81.06 106 LEU A O 1
ATOM 862 N N . THR A 1 107 ? -1.046 0.543 7.201 1.00 83.06 107 THR A N 1
ATOM 863 C CA . THR A 1 107 ? 0.418 0.518 7.207 1.00 83.06 107 THR A CA 1
ATOM 864 C C . THR A 1 107 ? 0.942 0.543 5.777 1.00 83.06 107 THR A C 1
ATOM 866 O O . THR A 1 107 ? 0.797 -0.441 5.057 1.00 83.06 107 THR A O 1
ATOM 869 N N . ILE A 1 108 ? 1.602 1.633 5.384 1.00 83.00 108 ILE A N 1
ATOM 870 C CA . ILE A 1 108 ? 2.300 1.737 4.096 1.00 83.00 108 ILE A CA 1
ATOM 871 C C . ILE A 1 108 ? 3.797 1.498 4.314 1.00 83.00 108 ILE A C 1
ATOM 873 O O . ILE A 1 108 ? 4.435 2.153 5.146 1.00 83.00 108 ILE A O 1
ATOM 877 N N . LYS A 1 109 ? 4.359 0.548 3.567 1.00 82.56 109 LYS A N 1
ATOM 878 C CA . LYS A 1 109 ? 5.786 0.230 3.541 1.00 82.56 109 LYS A CA 1
ATOM 879 C C . LYS A 1 109 ? 6.338 0.469 2.147 1.00 82.56 109 LYS A C 1
ATOM 881 O O . LYS A 1 109 ? 5.776 -0.018 1.169 1.00 82.56 109 LYS A O 1
ATOM 886 N N . LEU A 1 110 ? 7.446 1.196 2.077 1.00 78.00 110 LEU A N 1
ATOM 887 C CA . LEU A 1 110 ? 8.121 1.486 0.816 1.00 78.00 110 LEU A CA 1
ATOM 888 C C . LEU A 1 110 ? 9.351 0.599 0.677 1.00 78.00 110 LEU A C 1
ATOM 890 O O . LEU A 1 110 ? 10.140 0.494 1.618 1.00 78.00 110 LEU A O 1
ATOM 894 N N . MET A 1 111 ? 9.502 -0.029 -0.485 1.00 73.12 111 MET A N 1
ATOM 895 C CA . MET A 1 111 ? 10.618 -0.917 -0.784 1.00 73.12 111 MET A CA 1
ATOM 896 C C . MET A 1 111 ? 11.555 -0.323 -1.828 1.00 73.12 111 MET A C 1
ATOM 898 O O . MET A 1 111 ? 11.115 0.171 -2.867 1.00 73.12 111 MET A O 1
ATOM 902 N N . TRP A 1 112 ? 12.856 -0.417 -1.572 1.00 69.06 112 TRP A N 1
ATOM 903 C CA . TRP A 1 112 ? 13.890 0.115 -2.452 1.00 69.06 112 TRP A CA 1
ATOM 904 C C . TRP A 1 112 ? 14.739 -1.038 -2.993 1.00 69.06 112 TRP A C 1
ATOM 906 O O . TRP A 1 112 ? 15.438 -1.700 -2.223 1.00 69.06 112 TRP A O 1
ATOM 916 N N . PRO A 1 113 ? 14.687 -1.332 -4.303 1.00 53.22 113 PRO A N 1
ATOM 917 C CA . PRO A 1 113 ? 15.576 -2.324 -4.890 1.00 53.22 113 PRO A CA 1
ATOM 918 C C . PRO A 1 113 ? 17.032 -1.817 -4.861 1.00 53.22 113 PRO A C 1
ATOM 920 O O . PRO A 1 113 ? 17.422 -1.000 -5.691 1.00 53.22 113 PRO A O 1
ATOM 923 N N . GLY A 1 114 ? 17.830 -2.303 -3.899 1.00 54.47 114 GLY A N 1
ATOM 924 C CA . GLY A 1 114 ? 19.295 -2.162 -3.866 1.00 54.47 114 GLY A CA 1
ATOM 925 C C . GLY A 1 114 ? 19.872 -0.858 -3.288 1.00 54.47 114 GLY A C 1
ATOM 926 O O . GLY A 1 114 ? 20.919 -0.409 -3.762 1.00 54.47 114 GLY A O 1
ATOM 927 N N . MET A 1 115 ? 19.232 -0.221 -2.299 1.00 52.38 115 MET A N 1
ATOM 928 C CA . MET A 1 115 ? 19.766 1.006 -1.681 1.00 52.38 115 MET A CA 1
ATOM 929 C C . MET A 1 115 ? 20.811 0.758 -0.586 1.00 52.38 115 MET A C 1
ATOM 931 O O . MET A 1 115 ? 20.770 -0.215 0.156 1.00 52.38 115 MET A O 1
ATOM 935 N N . ARG A 1 116 ? 21.776 1.682 -0.478 1.00 46.25 116 ARG A N 1
ATOM 936 C CA . ARG A 1 116 ? 22.785 1.688 0.590 1.00 46.25 116 ARG A CA 1
ATOM 937 C C . ARG A 1 116 ? 22.204 2.300 1.869 1.00 46.25 116 ARG A C 1
ATOM 939 O O . ARG A 1 116 ? 21.580 3.355 1.833 1.00 46.25 116 ARG A O 1
ATOM 946 N N . ILE A 1 117 ? 22.570 1.709 3.009 1.00 44.91 117 ILE A N 1
ATOM 947 C CA . ILE A 1 117 ? 22.163 2.049 4.392 1.00 44.91 117 ILE A CA 1
ATOM 948 C C . ILE A 1 117 ? 22.189 3.558 4.742 1.00 44.91 117 ILE A C 1
ATOM 950 O O . ILE A 1 117 ? 21.448 4.026 5.605 1.00 44.91 117 ILE A O 1
ATOM 954 N N . MET A 1 118 ? 23.027 4.357 4.078 1.00 40.69 118 MET A N 1
ATOM 955 C CA . MET A 1 118 ? 23.189 5.793 4.356 1.00 40.69 118 MET A CA 1
ATOM 956 C C . MET A 1 118 ? 21.951 6.645 4.021 1.00 40.69 118 MET A C 1
ATOM 958 O O . MET A 1 118 ? 21.790 7.724 4.591 1.00 40.69 118 MET A O 1
ATOM 962 N N . ASP A 1 119 ? 21.057 6.166 3.156 1.00 47.81 119 ASP A N 1
ATOM 963 C CA . ASP A 1 119 ? 19.848 6.897 2.757 1.00 47.81 119 ASP A CA 1
ATOM 964 C C . ASP A 1 119 ? 18.639 6.639 3.689 1.00 47.81 119 ASP A C 1
ATOM 966 O O . ASP A 1 119 ? 17.619 7.328 3.608 1.00 47.81 119 ASP A O 1
ATOM 970 N N . MET A 1 120 ? 18.765 5.701 4.640 1.00 44.78 120 MET A N 1
ATOM 971 C CA . MET A 1 120 ? 17.678 5.238 5.522 1.00 44.78 120 MET A CA 1
ATOM 972 C C . MET A 1 120 ? 17.259 6.256 6.602 1.00 44.78 120 MET A C 1
ATOM 974 O O . MET A 1 120 ? 16.159 6.188 7.149 1.00 44.78 120 MET A O 1
ATOM 978 N N . PHE A 1 121 ? 18.109 7.229 6.946 1.00 41.75 121 PHE A N 1
ATOM 979 C CA . PHE A 1 121 ? 17.950 8.006 8.186 1.00 41.75 121 PHE A CA 1
ATOM 980 C C . PHE A 1 1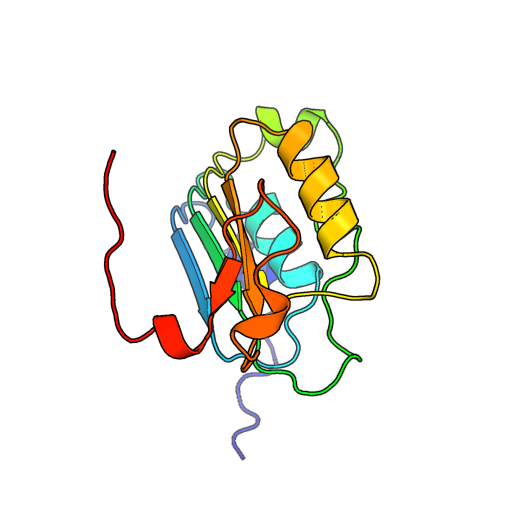21 ? 16.994 9.211 8.120 1.00 41.75 121 PHE A C 1
ATOM 982 O O . PHE A 1 121 ? 16.841 9.912 9.124 1.00 41.75 121 PHE A O 1
ATOM 989 N N . LYS A 1 122 ? 16.319 9.484 6.992 1.00 44.62 122 LYS A N 1
ATOM 990 C CA . LYS A 1 122 ? 15.587 10.759 6.824 1.00 44.62 122 LYS A CA 1
ATOM 991 C C . LYS A 1 122 ? 14.071 10.767 7.055 1.00 44.62 122 LYS A C 1
ATOM 993 O O . LYS A 1 122 ? 13.532 11.865 7.166 1.00 44.62 122 LYS A O 1
ATOM 998 N N . LYS A 1 123 ? 13.351 9.643 7.184 1.00 42.84 123 LYS A N 1
ATOM 999 C CA . LYS A 1 123 ? 11.867 9.687 7.281 1.00 42.84 123 LYS A CA 1
ATOM 1000 C C . LYS A 1 123 ? 11.287 8.760 8.353 1.00 42.84 123 LYS A C 1
ATOM 1002 O O . LYS A 1 123 ? 10.881 7.635 8.105 1.00 42.84 123 LYS A O 1
ATOM 1007 N N . ARG A 1 124 ? 11.182 9.290 9.574 1.00 40.50 124 ARG A N 1
ATOM 1008 C CA . ARG A 1 124 ? 10.780 8.608 10.824 1.00 40.50 124 ARG A CA 1
ATOM 1009 C C . ARG A 1 124 ? 9.301 8.167 10.940 1.00 40.50 124 ARG A C 1
ATOM 1011 O O . ARG A 1 124 ? 8.805 8.044 12.055 1.00 40.50 124 ARG A O 1
ATOM 1018 N N . LYS A 1 125 ? 8.572 7.934 9.840 1.00 49.41 125 LYS A N 1
ATOM 1019 C CA . LYS A 1 125 ? 7.155 7.503 9.918 1.00 49.41 125 LYS A CA 1
ATOM 1020 C C . LYS A 1 125 ? 6.704 6.449 8.894 1.00 49.41 125 LYS A C 1
ATOM 1022 O O . LYS A 1 125 ? 5.613 5.919 9.046 1.00 49.41 125 LYS A O 1
ATOM 1027 N N . LEU A 1 126 ? 7.538 6.091 7.919 1.00 51.88 126 LEU A N 1
ATOM 1028 C CA . LEU A 1 126 ? 7.284 4.989 6.983 1.00 51.88 126 LEU A CA 1
ATOM 1029 C C . LEU A 1 126 ? 8.229 3.835 7.329 1.00 51.88 126 LEU A C 1
ATOM 1031 O O . LEU A 1 126 ? 9.415 4.070 7.558 1.00 51.88 126 LEU A O 1
ATOM 1035 N N . ARG A 1 127 ? 7.727 2.595 7.389 1.00 56.03 127 ARG A N 1
ATOM 1036 C CA . ARG A 1 127 ? 8.613 1.425 7.503 1.00 56.03 127 ARG A CA 1
ATOM 1037 C C . ARG A 1 127 ? 9.186 1.153 6.114 1.00 56.03 127 ARG A C 1
ATOM 1039 O O . ARG A 1 127 ? 8.468 0.665 5.246 1.00 56.03 127 ARG A O 1
ATOM 1046 N N . THR A 1 128 ? 10.443 1.515 5.892 1.00 54.25 128 THR A N 1
ATOM 1047 C CA . THR A 1 128 ? 11.180 1.110 4.692 1.00 54.25 128 THR A CA 1
ATOM 1048 C C . THR A 1 128 ? 11.595 -0.352 4.831 1.00 54.25 128 THR A C 1
ATOM 1050 O O . THR A 1 128 ? 11.939 -0.781 5.932 1.00 54.25 128 THR A O 1
ATOM 1053 N N . VAL A 1 129 ? 11.507 -1.122 3.750 1.00 53.25 129 VAL A N 1
ATOM 1054 C CA . VAL A 1 129 ? 11.975 -2.517 3.693 1.00 53.25 129 VAL A CA 1
ATOM 1055 C C . VAL A 1 129 ? 12.984 -2.593 2.557 1.00 53.25 129 VAL A C 1
ATOM 1057 O O . VAL A 1 129 ? 12.649 -2.180 1.448 1.00 53.25 129 VAL A O 1
ATOM 1060 N N . ASP A 1 130 ? 14.204 -3.059 2.805 1.00 55.12 130 ASP A N 1
ATOM 1061 C CA . ASP A 1 130 ? 15.193 -3.200 1.739 1.00 55.12 130 ASP A CA 1
ATOM 1062 C C . ASP A 1 130 ? 15.004 -4.525 0.995 1.00 55.12 130 ASP A C 1
ATOM 1064 O O . ASP A 1 130 ? 14.436 -5.492 1.505 1.00 55.12 130 ASP A O 1
ATOM 1068 N N . PHE A 1 131 ? 15.446 -4.568 -0.261 1.00 46.00 131 PHE A N 1
ATOM 1069 C CA . PHE A 1 131 ? 15.315 -5.777 -1.076 1.00 46.00 131 PHE A CA 1
ATOM 1070 C C . PHE A 1 131 ? 16.193 -6.926 -0.558 1.00 46.00 131 PHE A C 1
ATOM 1072 O O . PHE A 1 131 ? 15.811 -8.088 -0.682 1.00 46.00 131 PHE A O 1
ATOM 1079 N N . ASP A 1 132 ? 17.323 -6.594 0.073 1.00 48.56 132 ASP A N 1
ATOM 1080 C CA . ASP A 1 132 ? 18.222 -7.558 0.719 1.00 48.56 132 ASP A CA 1
ATOM 1081 C C . ASP A 1 132 ? 17.634 -8.130 2.029 1.00 48.56 132 ASP A C 1
ATOM 1083 O O . ASP A 1 132 ? 18.033 -9.211 2.454 1.00 48.56 132 ASP A O 1
ATOM 1087 N N . ASP A 1 133 ? 16.626 -7.477 2.630 1.00 46.16 133 ASP A N 1
ATOM 1088 C CA . ASP A 1 133 ? 15.916 -7.983 3.820 1.00 46.16 133 ASP A CA 1
ATOM 1089 C C . ASP A 1 133 ? 14.879 -9.074 3.478 1.00 46.16 133 ASP A C 1
ATOM 1091 O O . ASP A 1 133 ? 14.243 -9.652 4.364 1.00 46.16 133 ASP A O 1
ATOM 1095 N N . LEU A 1 134 ? 14.650 -9.363 2.191 1.00 44.41 134 LEU A N 1
ATOM 1096 C CA . LEU A 1 134 ? 13.592 -10.283 1.766 1.00 44.41 134 LEU A CA 1
ATOM 1097 C C . LEU A 1 134 ? 13.925 -11.774 1.924 1.00 44.41 134 LEU A C 1
ATOM 1099 O O . LEU A 1 134 ? 13.011 -12.588 1.755 1.00 44.41 134 LEU A O 1
ATOM 1103 N N . ASP A 1 135 ? 15.162 -12.119 2.295 1.00 38.78 135 ASP A N 1
ATOM 1104 C CA . ASP A 1 135 ? 15.564 -13.486 2.663 1.00 38.78 135 ASP A CA 1
ATOM 1105 C C . ASP A 1 135 ? 15.447 -13.784 4.175 1.00 38.78 135 ASP A C 1
ATOM 1107 O O . ASP A 1 135 ? 15.513 -14.947 4.575 1.00 38.78 135 ASP A O 1
ATOM 1111 N N . GLU A 1 136 ? 15.155 -12.792 5.026 1.00 31.55 136 GLU A N 1
ATOM 1112 C CA . GLU A 1 136 ? 14.892 -13.002 6.459 1.00 31.55 136 GLU A CA 1
ATOM 1113 C C . GLU A 1 136 ? 13.438 -12.659 6.824 1.00 31.55 136 GLU A C 1
ATOM 1115 O O . GLU A 1 136 ? 13.075 -11.590 7.318 1.00 31.55 136 GLU A O 1
ATOM 1120 N N . PHE A 1 137 ? 12.547 -13.632 6.618 1.00 32.44 137 PHE A N 1
ATOM 1121 C CA . PHE A 1 137 ? 11.221 -13.610 7.230 1.00 32.44 137 PHE A CA 1
ATOM 1122 C C . PHE A 1 137 ? 11.343 -13.646 8.763 1.00 32.44 137 PHE A C 1
ATOM 1124 O O . PHE A 1 137 ? 11.565 -14.706 9.339 1.00 32.44 137 PHE A O 1
ATOM 1131 N N . GLN A 1 138 ? 11.102 -12.513 9.422 1.00 30.03 138 GLN A N 1
ATOM 1132 C CA . GLN A 1 138 ? 10.071 -12.303 10.455 1.00 30.03 138 GLN A CA 1
ATOM 1133 C C . GLN A 1 138 ? 10.421 -11.072 11.295 1.00 30.03 138 GLN A C 1
ATOM 1135 O O . GLN A 1 138 ? 11.324 -11.113 12.122 1.00 30.03 138 GLN A O 1
ATOM 1140 N N . VAL A 1 139 ? 9.610 -10.014 11.201 1.00 29.56 139 VAL A N 1
ATOM 1141 C CA . VAL A 1 139 ? 9.535 -9.025 12.285 1.00 29.56 139 VAL A CA 1
ATOM 1142 C C . VAL A 1 139 ? 8.085 -8.877 12.748 1.00 29.56 139 VAL A C 1
ATOM 1144 O O . VAL A 1 139 ? 7.254 -8.201 12.142 1.00 29.56 139 VAL A O 1
ATOM 1147 N N . ARG A 1 140 ? 7.813 -9.580 13.846 1.00 23.56 140 ARG A N 1
ATOM 1148 C CA . ARG A 1 140 ? 6.657 -9.591 14.759 1.00 23.56 140 ARG A CA 1
ATOM 1149 C C . ARG A 1 140 ? 7.309 -9.719 16.150 1.00 23.56 140 ARG A C 1
ATOM 1151 O O . ARG A 1 140 ? 8.176 -10.573 16.269 1.00 23.56 140 ARG A O 1
ATOM 1158 N N . TRP A 1 141 ? 7.045 -8.995 17.238 1.00 29.12 141 TRP A N 1
ATOM 1159 C CA . TRP A 1 141 ? 6.122 -7.944 17.713 1.00 29.12 141 TRP A CA 1
ATOM 1160 C C . TRP A 1 141 ? 6.885 -7.210 18.861 1.00 29.12 141 TRP A C 1
ATOM 1162 O O . TRP A 1 141 ? 7.906 -7.730 19.303 1.00 29.12 141 TRP A O 1
ATOM 1172 N N . LEU A 1 142 ? 6.549 -6.023 19.377 1.00 34.09 142 LEU A N 1
ATOM 1173 C CA . LEU A 1 142 ? 5.295 -5.478 19.925 1.00 34.09 142 LEU A CA 1
ATOM 1174 C C . LEU A 1 142 ? 5.205 -3.973 19.643 1.00 34.09 142 LEU A C 1
ATOM 1176 O O . LEU A 1 142 ? 6.265 -3.310 19.673 1.00 34.09 142 LEU A O 1
#

InterPro domains:
  IPR032675 Leucine-rich repeat domain superfamily [G3DSA:3.80.10.10] (6-110)

Sequence (142 aa):
MPHIFHQMSWFDFAKACPNLTKVQIRGTEGLEDRVVRAFLLNCPKLKHLEIVGYGSRQDNAFSKTCLDFPDDFWNDNTSLKELVISSGERGFEDAMQEYSKEHVDLTIKLMWPGMRIMDMFKKRKLRTVDFDDLDEFQVRWL

Radius of gyration: 15.23 Å; chains: 1; bounding box: 40×30×45 Å

Organism: NCBI:txid252190

pLDDT: mean 70.97, std 18.52, range [23.56, 91.81]

Secondary structure (DSSP, 8-state):
------S--HHHHHHH-TT-SEEEEEEES---HHHHHHHHHH-TT--EEEEEE--SSGGGPBPTTTT---TTHHHHS----EEEEE-BSTTHHHHHHHHHHH-TT-EEEEEETT--GGGGGG-TTSEEEEGGGGGS------